Protein AF-A0A483A552-F1 (afdb_monomer_lite)

pLDDT: mean 72.13, std 13.32, range [36.47, 90.81]

Sequence (51 aa):
MSLGQKKGKMMHLAKIAFEKFFIRNMKTGNSEPSYQKYIFKMLGIERLKKK

Foldseek 3Di:
DDPPDPPDPVVVVVVVVVVVVVVVCVVVVPPDDVVNVVVCVVVVNDPDDDD

Radius of gyration: 16.29 Å; chains: 1; bounding box: 41×32×34 Å

Secondary structure (DSSP, 8-state):
--------HHHHHHHHHHHHHHHHHHHTT-SS-HHHHHHHHHTT-------

Structure (mmCIF, N/CA/C/O backbone):
data_AF-A0A483A552-F1
#
_entry.id   AF-A0A483A552-F1
#
loop_
_atom_site.group_PDB
_atom_site.id
_atom_site.type_symbol
_atom_site.label_atom_id
_atom_site.label_alt_id
_atom_site.label_comp_id
_atom_site.label_asym_id
_atom_site.lab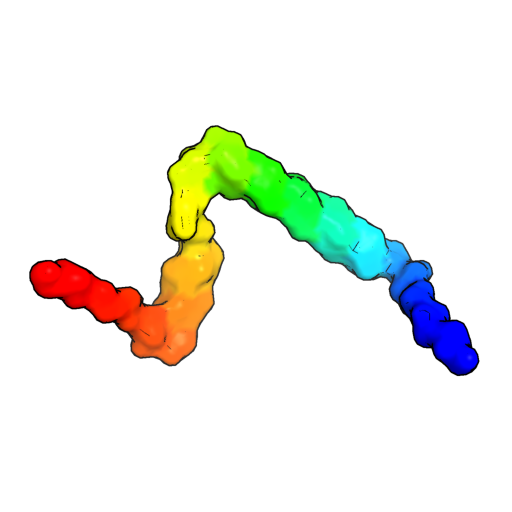el_entity_id
_atom_site.label_seq_id
_atom_site.pdbx_PDB_ins_code
_atom_site.Cartn_x
_atom_site.Cartn_y
_atom_site.Cartn_z
_atom_site.occupancy
_atom_site.B_iso_or_equiv
_atom_site.auth_seq_id
_atom_site.auth_comp_id
_atom_site.auth_asym_id
_atom_site.auth_atom_id
_atom_site.pdbx_PDB_model_num
ATOM 1 N N . MET A 1 1 ? 25.263 -24.552 -6.202 1.00 37.53 1 MET A N 1
ATOM 2 C CA . MET A 1 1 ? 24.168 -24.209 -7.138 1.00 37.53 1 MET A CA 1
ATOM 3 C C . MET A 1 1 ? 23.716 -22.783 -6.817 1.00 37.53 1 MET A C 1
ATOM 5 O O . MET A 1 1 ? 22.986 -22.574 -5.861 1.00 37.53 1 MET A O 1
ATOM 9 N N . SER A 1 2 ? 24.294 -21.785 -7.496 1.00 36.47 2 SER A N 1
ATOM 10 C CA . SER A 1 2 ? 24.068 -20.359 -7.212 1.00 36.47 2 SER A CA 1
ATOM 11 C C . SER A 1 2 ? 22.719 -19.933 -7.795 1.00 36.47 2 SER A C 1
ATOM 13 O O . SER A 1 2 ? 22.568 -19.867 -9.014 1.00 36.47 2 SER A O 1
ATOM 15 N N . LEU A 1 3 ? 21.722 -19.686 -6.939 1.00 51.44 3 LEU A N 1
ATOM 16 C CA . LEU A 1 3 ? 20.457 -19.058 -7.325 1.00 51.44 3 LEU A CA 1
ATOM 17 C C . LEU A 1 3 ? 20.741 -17.590 -7.658 1.00 51.44 3 LEU A C 1
ATOM 19 O O . LEU A 1 3 ? 20.610 -16.697 -6.821 1.00 51.44 3 LEU A O 1
ATOM 23 N N . GLY A 1 4 ? 21.195 -17.361 -8.890 1.00 46.44 4 GLY A N 1
ATOM 24 C CA . GLY A 1 4 ? 21.424 -16.041 -9.450 1.00 46.44 4 GLY A CA 1
ATOM 25 C C . GLY A 1 4 ? 20.139 -15.230 -9.382 1.00 46.44 4 GLY A C 1
ATOM 26 O O . GLY A 1 4 ? 19.213 -15.431 -10.167 1.00 46.44 4 GLY A O 1
ATOM 27 N N . GLN A 1 5 ? 20.080 -14.316 -8.418 1.00 54.88 5 GLN A N 1
ATOM 28 C CA . GLN A 1 5 ? 19.030 -13.318 -8.336 1.00 54.88 5 GLN A CA 1
ATOM 29 C C . GLN A 1 5 ? 19.032 -12.541 -9.650 1.00 54.88 5 GLN A C 1
ATOM 31 O O . GLN A 1 5 ? 19.986 -11.821 -9.951 1.00 54.88 5 GLN A O 1
ATOM 36 N N . LYS A 1 6 ? 17.986 -12.721 -10.462 1.00 59.16 6 LYS A N 1
ATOM 37 C CA . LYS A 1 6 ? 17.802 -11.994 -11.720 1.00 59.16 6 LYS A CA 1
ATOM 38 C C . LYS A 1 6 ? 17.690 -10.498 -11.394 1.00 59.16 6 LYS A C 1
ATOM 40 O O . LYS A 1 6 ? 16.608 -9.999 -11.096 1.00 59.16 6 LYS A O 1
ATOM 45 N N . LYS A 1 7 ? 18.824 -9.786 -11.407 1.00 61.94 7 LYS A N 1
ATOM 46 C CA . LYS A 1 7 ? 18.944 -8.328 -11.238 1.00 61.94 7 LYS A CA 1
ATOM 47 C C . LYS A 1 7 ? 18.326 -7.620 -12.451 1.00 61.94 7 LYS A C 1
ATOM 49 O O . LYS A 1 7 ? 19.029 -7.135 -13.329 1.00 61.94 7 LYS A O 1
ATOM 54 N N . GLY A 1 8 ? 17.000 -7.588 -12.526 1.00 72.25 8 GLY A N 1
ATOM 55 C CA . GLY A 1 8 ? 16.272 -6.765 -13.491 1.00 72.25 8 GLY A CA 1
ATOM 56 C C . GLY A 1 8 ? 16.029 -5.354 -12.947 1.00 72.25 8 GLY A C 1
ATOM 57 O O . GLY A 1 8 ? 15.727 -5.199 -11.763 1.00 72.25 8 GLY A O 1
ATOM 58 N N . LYS A 1 9 ? 16.082 -4.322 -13.808 1.00 76.38 9 LYS A N 1
ATOM 59 C CA . LYS A 1 9 ? 15.694 -2.934 -13.453 1.00 76.38 9 LYS A CA 1
ATOM 60 C C . LYS A 1 9 ? 14.306 -2.872 -12.793 1.00 76.38 9 LYS A C 1
ATOM 62 O O . LYS A 1 9 ? 14.110 -2.122 -11.844 1.00 76.38 9 LYS A O 1
ATOM 67 N N . MET A 1 10 ? 13.377 -3.723 -13.233 1.00 81.62 10 MET A N 1
ATOM 68 C CA . MET A 1 10 ? 12.022 -3.825 -12.676 1.00 81.62 10 MET A CA 1
ATOM 69 C C . MET A 1 10 ? 12.007 -4.334 -11.225 1.00 81.62 10 MET A C 1
ATOM 71 O O . MET A 1 10 ? 11.277 -3.790 -10.401 1.00 81.62 10 MET A O 1
ATOM 75 N N . MET A 1 11 ? 12.859 -5.308 -10.870 1.00 83.44 11 MET A N 1
ATOM 76 C CA . MET 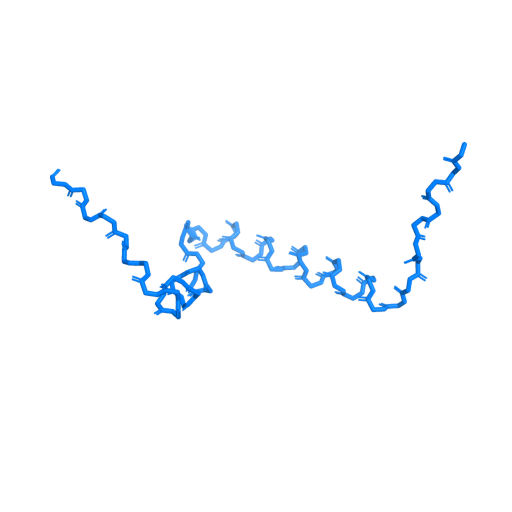A 1 11 ? 13.007 -5.763 -9.477 1.00 83.44 11 MET A CA 1
ATOM 77 C C . MET A 1 11 ? 13.579 -4.660 -8.583 1.00 83.44 11 MET A C 1
ATOM 79 O O . MET A 1 11 ? 13.174 -4.534 -7.430 1.00 83.44 11 MET A O 1
ATOM 83 N N . HIS A 1 12 ? 14.507 -3.852 -9.104 1.00 84.88 12 HIS A N 1
ATOM 84 C CA . HIS A 1 12 ? 15.085 -2.746 -8.343 1.00 84.88 12 HIS A CA 1
ATOM 85 C C . HIS A 1 12 ? 14.035 -1.675 -8.029 1.00 84.88 12 HIS A C 1
ATOM 87 O O . HIS A 1 12 ? 13.907 -1.247 -6.884 1.00 84.88 12 HIS A O 1
ATOM 93 N N . LEU A 1 13 ? 13.216 -1.317 -9.020 1.00 87.06 13 LEU A N 1
ATOM 94 C CA . LEU A 1 13 ? 12.093 -0.402 -8.822 1.00 87.06 13 LEU A CA 1
ATOM 95 C C . LEU A 1 13 ? 11.060 -0.970 -7.841 1.00 87.06 13 LEU A C 1
ATOM 97 O O . LEU A 1 13 ? 10.618 -0.247 -6.950 1.00 87.06 13 LEU A O 1
ATOM 101 N N . ALA A 1 14 ? 10.735 -2.264 -7.938 1.00 87.94 14 ALA A N 1
ATOM 102 C CA . ALA A 1 14 ? 9.840 -2.927 -6.990 1.00 87.94 14 ALA A CA 1
ATOM 103 C C . ALA A 1 14 ? 10.382 -2.876 -5.549 1.00 87.94 14 ALA A C 1
ATOM 105 O O . ALA A 1 14 ? 9.631 -2.588 -4.618 1.00 87.94 14 ALA A O 1
ATOM 106 N N . LYS A 1 15 ? 11.694 -3.079 -5.364 1.00 87.88 15 LYS A N 1
ATOM 107 C CA . LYS A 1 15 ? 12.362 -2.985 -4.058 1.00 87.88 15 LYS A CA 1
ATOM 108 C C . LYS A 1 15 ? 12.273 -1.570 -3.476 1.00 87.88 15 LYS A C 1
ATOM 110 O O . LYS A 1 15 ? 11.833 -1.414 -2.340 1.00 87.88 15 LYS A O 1
ATOM 115 N N . ILE A 1 16 ? 12.605 -0.546 -4.269 1.00 90.81 16 ILE A N 1
ATOM 116 C CA . ILE A 1 16 ? 12.539 0.863 -3.838 1.00 90.81 16 ILE A CA 1
ATOM 117 C C . ILE A 1 16 ? 11.102 1.260 -3.482 1.00 90.81 16 ILE A C 1
ATOM 119 O O . ILE A 1 16 ? 10.869 1.928 -2.473 1.00 90.81 16 ILE A O 1
ATOM 123 N N . ALA A 1 17 ? 10.129 0.863 -4.303 1.00 88.56 17 ALA A N 1
ATOM 124 C CA . ALA A 1 17 ? 8.721 1.137 -4.044 1.00 88.56 17 ALA A CA 1
ATOM 125 C C . ALA A 1 17 ? 8.260 0.486 -2.732 1.00 88.56 17 ALA A C 1
ATOM 127 O O . ALA A 1 17 ? 7.593 1.142 -1.930 1.00 88.56 17 ALA A O 1
ATOM 128 N N . PHE A 1 18 ? 8.667 -0.763 -2.482 1.00 85.44 18 PHE A N 1
ATOM 129 C CA . PHE A 1 18 ? 8.360 -1.478 -1.246 1.00 85.44 18 PHE A CA 1
ATOM 130 C C . PHE A 1 18 ? 8.951 -0.784 -0.014 1.00 85.44 18 PHE A C 1
ATOM 132 O O . PHE A 1 18 ? 8.234 -0.555 0.956 1.00 85.44 18 PHE A O 1
ATOM 139 N N . GLU A 1 19 ? 10.222 -0.386 -0.056 1.00 88.12 19 GLU A N 1
ATOM 140 C CA . GLU A 1 19 ? 10.888 0.291 1.066 1.00 88.12 19 GLU A CA 1
ATOM 141 C C . GLU A 1 19 ? 10.256 1.653 1.372 1.00 88.12 19 GLU A C 1
ATOM 143 O O . GLU A 1 19 ? 9.943 1.953 2.527 1.00 88.12 19 GLU A O 1
ATOM 148 N N . LYS A 1 20 ? 9.976 2.456 0.336 1.00 87.88 20 LYS A N 1
ATOM 149 C CA . LYS A 1 20 ? 9.274 3.739 0.498 1.00 87.88 20 LYS A CA 1
ATOM 150 C C . LYS A 1 20 ? 7.872 3.548 1.063 1.00 87.88 20 LYS A C 1
ATOM 152 O O . LYS A 1 20 ? 7.467 4.298 1.952 1.00 87.88 20 LYS A O 1
ATOM 157 N N . PHE A 1 21 ? 7.137 2.552 0.574 1.00 81.88 21 PHE A N 1
ATOM 158 C CA . PHE A 1 21 ? 5.817 2.223 1.098 1.00 81.88 21 PHE A CA 1
ATOM 159 C C . PHE A 1 21 ? 5.904 1.801 2.568 1.00 81.88 21 PHE A C 1
ATOM 161 O O . PHE A 1 21 ? 5.161 2.327 3.394 1.00 81.88 21 PHE A O 1
ATOM 168 N N . PHE A 1 22 ? 6.838 0.920 2.923 1.00 80.12 22 PHE A N 1
ATOM 169 C CA . PHE A 1 22 ? 7.002 0.412 4.283 1.00 80.12 22 PHE A CA 1
ATOM 170 C C . PHE A 1 22 ? 7.341 1.528 5.279 1.00 80.12 22 PHE A C 1
ATOM 172 O O . PHE A 1 22 ? 6.646 1.698 6.279 1.00 80.12 22 PHE A O 1
ATOM 179 N N . ILE A 1 23 ? 8.329 2.369 4.958 1.00 84.50 23 ILE A N 1
ATOM 180 C CA . ILE A 1 23 ? 8.712 3.514 5.798 1.00 84.50 23 ILE A CA 1
ATOM 181 C C . ILE A 1 23 ? 7.553 4.508 5.934 1.00 84.50 23 ILE A C 1
ATOM 183 O O . ILE A 1 23 ? 7.328 5.042 7.021 1.00 84.50 23 ILE A O 1
ATOM 187 N N . ARG A 1 24 ? 6.790 4.748 4.858 1.00 83.81 24 ARG A N 1
ATOM 188 C CA . ARG A 1 24 ? 5.606 5.614 4.915 1.00 83.81 24 ARG A CA 1
ATOM 189 C C . ARG A 1 24 ? 4.581 5.083 5.915 1.00 83.81 24 ARG A C 1
ATOM 191 O O . ARG A 1 24 ? 4.140 5.860 6.751 1.00 83.81 24 ARG A O 1
ATOM 198 N N . ASN A 1 25 ? 4.260 3.786 5.867 1.00 76.88 25 ASN A N 1
ATOM 199 C CA . ASN A 1 25 ? 3.307 3.165 6.795 1.00 76.88 25 ASN A CA 1
ATOM 200 C C . ASN A 1 25 ? 3.772 3.292 8.254 1.00 76.88 25 ASN A C 1
ATOM 202 O O . ASN A 1 25 ? 2.983 3.722 9.097 1.00 76.88 25 ASN A O 1
ATOM 206 N N . MET A 1 26 ? 5.056 3.017 8.523 1.00 80.94 26 MET A N 1
ATOM 207 C CA . MET A 1 26 ? 5.651 3.136 9.863 1.00 80.94 26 MET A CA 1
ATOM 208 C C . MET A 1 26 ? 5.563 4.568 10.410 1.00 80.94 26 MET A C 1
ATOM 210 O O . MET A 1 26 ? 5.194 4.762 11.564 1.00 80.94 26 MET A O 1
ATOM 214 N N . LYS A 1 27 ? 5.841 5.581 9.578 1.00 79.31 27 LYS A N 1
ATOM 215 C CA . LYS A 1 27 ? 5.749 6.999 9.974 1.00 79.31 27 LYS A CA 1
ATOM 216 C C . LYS A 1 27 ? 4.316 7.461 10.232 1.00 79.31 27 LYS A C 1
ATOM 218 O O . LYS A 1 27 ? 4.094 8.278 11.113 1.00 79.31 27 LYS A O 1
ATOM 223 N N . THR A 1 28 ? 3.350 6.960 9.465 1.00 74.00 28 THR A N 1
ATOM 224 C CA . THR A 1 28 ? 1.933 7.317 9.636 1.00 74.00 28 THR A CA 1
ATOM 225 C C . THR A 1 28 ? 1.241 6.576 10.782 1.00 74.00 28 THR A C 1
ATOM 227 O O . THR A 1 28 ? 0.071 6.846 11.030 1.00 74.00 28 THR A O 1
ATOM 230 N N . GLY A 1 29 ? 1.915 5.634 11.459 1.00 68.50 29 GLY A N 1
ATOM 231 C CA . GLY A 1 29 ? 1.359 4.893 12.602 1.00 68.50 29 GLY A CA 1
ATOM 232 C C . GLY A 1 29 ? 0.103 4.075 12.280 1.00 68.50 29 GLY A C 1
ATOM 233 O O . GLY A 1 29 ? -0.612 3.646 13.181 1.00 68.50 29 GLY A O 1
ATOM 234 N N . ASN A 1 30 ? -0.196 3.879 10.995 1.00 61.00 30 ASN A N 1
ATOM 235 C CA . ASN A 1 30 ? -1.445 3.285 10.551 1.00 61.00 30 ASN A CA 1
ATOM 236 C C . ASN A 1 30 ? -1.226 1.780 10.365 1.00 61.00 30 ASN A C 1
ATOM 238 O O . ASN A 1 30 ? -0.751 1.329 9.324 1.00 61.00 30 ASN A O 1
ATOM 242 N N . SER A 1 31 ? -1.555 1.003 11.399 1.00 59.25 31 SER A N 1
ATOM 243 C CA . SER A 1 31 ? -1.437 -0.467 11.415 1.00 59.25 31 SER A CA 1
ATOM 244 C C . SER A 1 31 ? -2.396 -1.178 10.446 1.00 59.25 31 SER A C 1
ATOM 246 O O . SER A 1 31 ? -2.347 -2.398 10.297 1.00 59.25 31 SER A O 1
ATOM 248 N N . GLU A 1 32 ? -3.273 -0.431 9.772 1.00 57.22 32 GLU A N 1
ATOM 249 C CA . GLU A 1 32 ? -4.147 -0.911 8.705 1.00 57.22 32 GLU A CA 1
ATOM 250 C C . GLU A 1 32 ? -3.822 -0.192 7.394 1.00 57.22 32 GLU A C 1
ATOM 252 O O . GLU A 1 32 ? -4.373 0.880 7.124 1.00 57.22 32 GLU A O 1
ATOM 257 N N . PRO A 1 33 ? -2.962 -0.772 6.536 1.00 69.69 33 PRO A N 1
ATOM 258 C CA . PRO A 1 33 ? -2.776 -0.236 5.204 1.00 69.69 33 PRO A CA 1
ATOM 259 C C . PRO A 1 33 ? -4.133 -0.262 4.498 1.00 69.69 33 PRO A C 1
ATOM 261 O O . PRO A 1 33 ? -4.771 -1.312 4.397 1.00 69.69 33 PRO A O 1
ATOM 264 N N . SER A 1 34 ? -4.582 0.878 3.969 1.00 64.06 34 SER A N 1
ATOM 265 C CA . SER A 1 34 ? -5.826 0.972 3.186 1.00 64.06 34 SE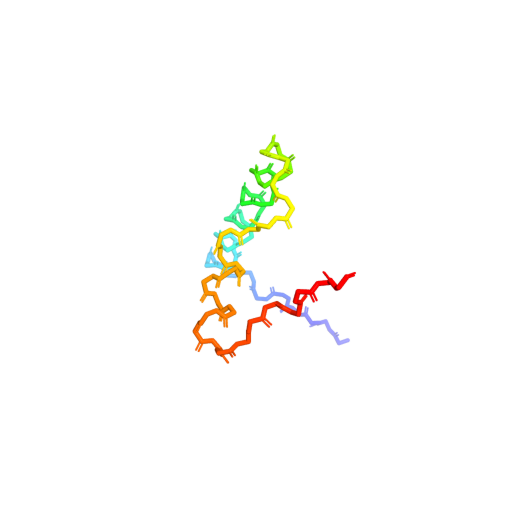R A CA 1
ATOM 266 C C . SER A 1 34 ? -5.855 -0.049 2.039 1.00 64.06 34 SER A C 1
ATOM 268 O O . SER A 1 34 ? -6.910 -0.561 1.680 1.00 64.06 34 SER A O 1
ATOM 270 N N . TYR A 1 35 ? -4.672 -0.414 1.534 1.00 68.12 35 TYR A N 1
ATOM 271 C CA . TYR A 1 35 ? -4.459 -1.494 0.577 1.00 68.12 35 TYR A CA 1
ATOM 272 C C . TYR A 1 35 ? -4.966 -2.854 1.072 1.00 68.12 35 TYR A C 1
ATOM 274 O O . TYR A 1 35 ? -5.625 -3.575 0.334 1.00 68.12 35 TYR A O 1
ATOM 282 N N . GLN A 1 36 ? -4.727 -3.189 2.338 1.00 68.69 36 GLN A N 1
ATOM 283 C CA . GLN A 1 36 ? -5.162 -4.451 2.921 1.00 68.69 36 GLN A CA 1
ATOM 284 C C . GLN A 1 36 ? -6.685 -4.494 3.065 1.00 68.69 36 GLN A C 1
ATOM 286 O O . GLN A 1 36 ? -7.286 -5.502 2.719 1.00 68.69 36 GLN A O 1
ATOM 291 N N . LYS A 1 37 ? -7.324 -3.383 3.470 1.00 71.75 37 LYS A N 1
ATOM 292 C CA . LYS A 1 37 ? -8.794 -3.251 3.429 1.00 71.75 37 LYS A CA 1
ATOM 293 C C . LYS A 1 37 ? -9.338 -3.435 2.015 1.00 71.75 37 LYS A C 1
ATOM 295 O O . LYS A 1 37 ? -10.360 -4.087 1.844 1.00 71.75 37 LYS A O 1
ATOM 300 N N . TYR A 1 38 ? -8.662 -2.877 1.014 1.00 76.44 38 TYR A N 1
ATOM 301 C CA . TYR A 1 38 ? -9.097 -2.961 -0.377 1.00 76.44 38 TYR A CA 1
ATOM 302 C C . TYR A 1 38 ? -8.968 -4.381 -0.943 1.00 76.44 38 TYR A C 1
ATOM 304 O O . TYR A 1 38 ? -9.924 -4.892 -1.516 1.00 76.44 38 TYR A O 1
ATOM 312 N N . ILE A 1 39 ? -7.841 -5.056 -0.697 1.00 76.88 39 ILE A N 1
ATOM 313 C CA . ILE A 1 39 ? -7.658 -6.468 -1.058 1.00 76.88 39 ILE A CA 1
ATOM 314 C C . ILE A 1 39 ? -8.665 -7.345 -0.325 1.00 76.88 39 ILE A C 1
AT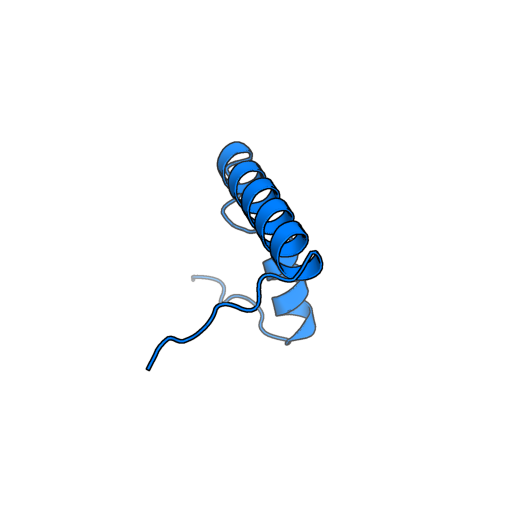OM 316 O O . ILE A 1 39 ? -9.297 -8.190 -0.941 1.00 76.88 39 ILE A O 1
ATOM 320 N N . PHE A 1 40 ? -8.842 -7.144 0.978 1.00 75.75 40 PHE A N 1
ATOM 321 C CA . PHE A 1 40 ? -9.803 -7.913 1.757 1.00 75.75 40 PHE A CA 1
ATOM 322 C C . PHE A 1 40 ? -11.231 -7.726 1.248 1.00 75.75 40 PHE A C 1
ATOM 324 O O . PHE A 1 40 ? -11.955 -8.706 1.109 1.00 75.75 40 PHE A O 1
ATOM 331 N N . LYS A 1 41 ? -11.597 -6.502 0.854 1.00 77.62 41 LYS A N 1
ATOM 332 C CA . LYS A 1 41 ? -12.878 -6.217 0.207 1.00 77.62 41 LYS A CA 1
ATOM 333 C C . LYS A 1 41 ? -13.008 -6.906 -1.155 1.00 77.62 41 LYS A C 1
ATOM 335 O O . LYS A 1 41 ? -14.072 -7.428 -1.457 1.00 77.62 41 LYS A O 1
ATOM 340 N N . MET A 1 42 ? -11.940 -6.947 -1.954 1.00 80.38 42 MET A N 1
ATOM 341 C CA . MET A 1 42 ? -11.920 -7.666 -3.237 1.00 80.38 42 MET A CA 1
ATOM 342 C C . MET A 1 42 ? -11.981 -9.190 -3.073 1.00 80.38 42 MET A C 1
ATOM 344 O O . MET A 1 42 ? -12.592 -9.864 -3.892 1.00 80.38 42 MET A O 1
ATOM 348 N N . LEU A 1 43 ? -11.380 -9.728 -2.012 1.00 81.56 43 LEU A N 1
ATOM 349 C CA . LEU A 1 43 ? -11.415 -11.152 -1.674 1.00 81.56 43 LEU A CA 1
ATOM 350 C C . LEU A 1 43 ? -12.697 -11.555 -0.923 1.00 81.56 43 LEU A C 1
ATOM 352 O O . LEU A 1 43 ? -12.871 -12.731 -0.626 1.00 81.56 43 LEU A O 1
ATOM 356 N N . GLY A 1 44 ? -13.574 -10.601 -0.584 1.00 79.31 44 GLY A N 1
ATOM 357 C CA . GLY A 1 44 ? -14.791 -10.842 0.200 1.00 79.31 44 GLY A CA 1
ATOM 358 C C . GLY A 1 44 ? -14.540 -11.234 1.662 1.00 79.31 44 GLY A C 1
ATOM 359 O O . GLY A 1 44 ? -15.435 -11.751 2.323 1.00 79.31 44 GLY A O 1
ATOM 360 N N . ILE A 1 45 ? -13.328 -11.009 2.176 1.00 75.62 45 ILE A N 1
ATOM 361 C CA . ILE A 1 45 ? -12.932 -11.365 3.541 1.00 75.62 45 ILE A CA 1
ATOM 362 C C . ILE A 1 45 ? -13.104 -10.131 4.427 1.00 75.62 45 ILE A C 1
ATOM 364 O O . ILE A 1 45 ? -12.226 -9.273 4.500 1.00 75.62 45 ILE A O 1
ATOM 368 N N . GLU A 1 46 ? -14.233 -10.018 5.119 1.00 71.19 46 GLU A N 1
ATOM 369 C CA . GLU 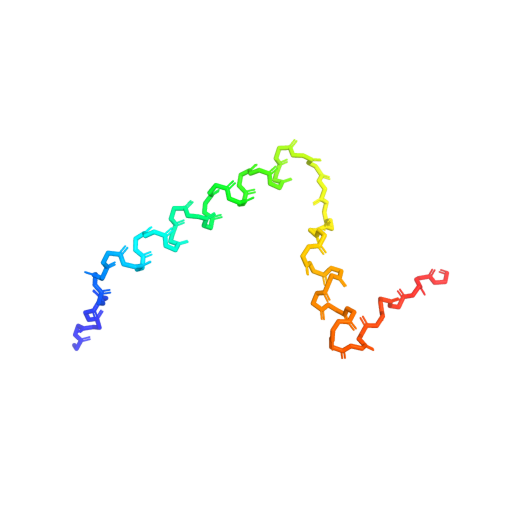A 1 46 ? -14.426 -8.972 6.126 1.00 71.19 46 GLU A CA 1
ATOM 370 C C . GLU A 1 46 ? -13.713 -9.352 7.432 1.00 71.19 46 GLU A C 1
ATOM 372 O O . GLU A 1 46 ? -13.755 -10.502 7.873 1.00 71.19 46 GLU A O 1
ATOM 377 N N . ARG A 1 47 ? -13.015 -8.396 8.067 1.00 68.88 47 ARG A N 1
ATOM 378 C CA . ARG A 1 47 ? -12.375 -8.649 9.368 1.00 68.88 47 ARG A CA 1
ATOM 379 C C . ARG A 1 47 ? -13.445 -9.068 10.374 1.00 68.88 47 ARG A C 1
ATOM 381 O O . ARG A 1 47 ? -14.425 -8.351 10.563 1.00 68.88 47 ARG A O 1
ATOM 388 N N . LEU A 1 48 ? -13.209 -10.180 11.068 1.00 70.38 48 LEU A N 1
ATOM 389 C CA . LEU A 1 48 ? -14.010 -10.585 12.220 1.00 70.38 48 LEU A CA 1
ATOM 390 C C . LEU A 1 48 ? -14.026 -9.434 13.234 1.00 70.38 48 LEU A C 1
ATOM 392 O O . LEU A 1 48 ? -12.989 -9.084 13.804 1.00 70.38 48 LEU A O 1
ATOM 396 N N . LYS A 1 49 ? -15.198 -8.819 13.438 1.00 60.91 49 LYS A N 1
ATOM 397 C CA . LYS A 1 49 ? -15.408 -7.871 14.535 1.00 60.91 49 LYS A CA 1
ATOM 398 C C . LYS A 1 49 ? -15.132 -8.620 15.833 1.00 60.91 49 LYS A C 1
ATOM 400 O O . LYS A 1 49 ? -15.814 -9.595 16.141 1.00 60.91 49 LYS A O 1
ATOM 405 N N . LYS A 1 50 ? -14.113 -8.186 16.574 1.00 55.31 50 LYS A N 1
ATOM 406 C CA . LYS A 1 50 ? -13.879 -8.685 17.927 1.00 55.31 50 LYS A CA 1
ATOM 407 C C . LYS A 1 50 ? -15.090 -8.274 18.772 1.00 55.31 50 LYS A C 1
ATOM 409 O O . LYS A 1 50 ? -15.446 -7.097 18.767 1.00 55.31 5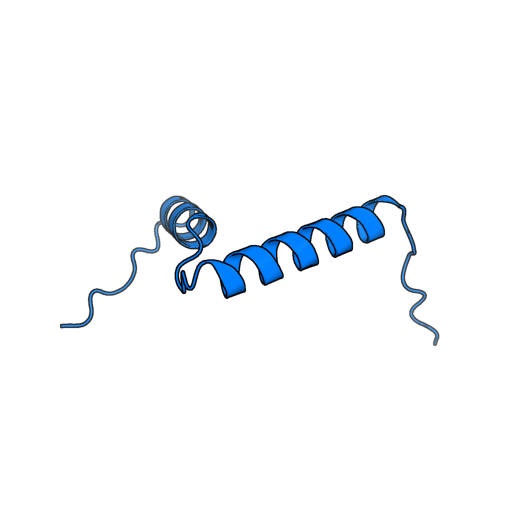0 LYS A O 1
ATOM 414 N N . LYS A 1 51 ? -15.750 -9.268 19.367 1.00 48.75 51 LYS A N 1
ATOM 415 C CA . LYS A 1 51 ? -16.884 -9.097 20.279 1.00 48.75 51 LYS A CA 1
ATOM 416 C C . LYS A 1 51 ? -16.424 -8.451 21.581 1.00 48.75 51 LYS A C 1
ATOM 418 O O . LYS A 1 51 ? -15.272 -8.737 21.983 1.00 48.75 51 LYS A O 1
#

=== Feature glossary ===
The record interleaves many kinds of information about one protein. Here is each kind framed as the question it answers.

Q: What known structures does this most resemble?
A: Structural nearest neighbors (via Foldseek easy-search vs the PDB). Reported per hit: target PDB id, E-value, and alignment TM-score. A TM-score above ~0.5 is the conventional threshold for 'same fold'.

Q: Where is each backbone atom in 3D?
A: The mmCIF table is the protein's shape written out atom by atom. For each backbone N, Cα, C, and carbonyl O, it records an (x, y, z) coordinate triple in Å plus the residue type, chain letter, and residue number.

Q: What are the backbone torsion angles?
A: The φ/ψ torsion pair specifies the backbone conformation at each residue. φ rotates about the N–Cα bond, ψ about the Cα–C bond. Steric clashes forbid most of the (φ, ψ) plane — the allowed regions (α-helix basin, β-sheet basin, left-handed helix) are the Ramachandran-allowed regions.

Q: Which residues are buried vs exposed?
A: Solvent-accessible surface area (SASA) is the area in Å² traced out by the centre of a 1.4 Å probe sphere (a water molecule) rolled over the protein's van der Waals surface (Shrake–Rupley / Lee–Richards construction). Buried residues have near-zero SASA; fully exposed residues can exceed 200 Å². The total SASA scales roughly with the number of surface residues.

Q: How confident is the AlphaFold model at each residue?
A: pLDDT is the predicted lDDT-Cα score: AlphaFold's confidence that the local environment of each residue (all inter-atomic distances within 15 Å) is correctly placed. It is a per-residue number between 0 and 100, with higher meaning more reliable.

Q: What does the local fold look like, residue by residue?
A: 3Di is Foldseek's structural alphabet. Each residue is assigned one of twenty discrete states based on how its Cα sits relative to its spatial (not sequential) neighbors. Aligning 3Di strings finds structural homologs roughly as well as full 3D superposition, but orders of magnitude faster.

Q: How big and how compact is the whole molecule?
A: Radius of gyration (Rg) is the root-mean-square distance of Cα atoms from their centroid — a single number for overall size and compactness. A globular domain of N residues has Rg ≈ 2.2·N^0.38 Å; an extended or disordered chain has a much larger Rg. The Cα contact count is the number of residue pairs whose Cα atoms are within 8 Å and are more than four positions apart in sequence — a standard proxy for tertiary packing density. The bounding box is the smallest axis-aligned box enclosing all Cα atoms.

Q: Which residues are in helices, strands, or loops?
A: DSSP 8-state secondary structure assigns each residue one of H (α-helix), G (3₁₀-helix), I (π-helix), E (extended β-strand), B (isolated β-bridge), T (hydrogen-bonded turn), S (bend), or '-' (coil). The assignment is computed from backbone hydrogen-bond geometry via the Kabsch–Sander algorithm.

Q: How mobile is each atom in the crystal?
A: Crystallographic B-factors measure how much each atom's electron density is smeared out, in Å². They rise in mobile loops and surface residues and fall in the buried interior. In AlphaFold models this column is repurposed to hold pLDDT instead.

Q: What if only a Cα trace is available?
A: P-SEA three-state annotation labels each residue as helix, strand, or coil based purely on the geometry of the Cα trace. It serves as a fallback when the full backbone (and thus DSSP) is unavailable.

Q: What family and function is it annotated with?
A: Database cross-references. InterPro integrates a dozen domain/family signature databases into unified entries with residue-range hits. GO terms attach function/process/location labels with evidence codes. CATH codes position the fold in a four-level structural taxonomy. Organism is the NCBI-taxonomy species name.

Q: Are the domains correctly placed relative to each other?
A: Predicted Aligned Error (PAE) is an AlphaFold confidence matrix: entry (i, j) is the expected error in the position of residue j, in ångströms, when the prediction is superimposed on the true structure at residue i. Low PAE within a block of residues means that block is internally rigid and well-predicted; high PAE between two blocks means their relative placement is uncertain even if each block individually is confident.

Q: What do the diagnostic plots show?
A: Three diagnostic plots accompany the record. The Cα contact map visualizes the tertiary structure as a 2D adjacency matrix (8 Å cutoff, sequence-local contacts suppressed). The Ramachandran plot shows the distribution of backbone (φ, ψ) torsions, with points in the α and β basins reflecting secondary structure content. The PAE plot shows AlphaFold's inter-residue confidence as a color matrix.

Q: What is the amino-acid chain?
A: Primary structure: the covalent order of the twenty standard amino acids along the backbone. Two proteins with the same sequence will (almost always) fold to the same structure; two with 30% identity often share a fold but not the details.

Q: What do the rendered images show?
A: The six renders are orthographic views along the three Cartesian axes in both directions. Representation (cartoon, sticks, or surface) and color scheme (sequence-rainbow or by-chain) vary across proteins so the training set covers all the common visualization conventions.